Protein AF-A0A3N5T421-F1 (afdb_monomer_lite)

Radius of gyration: 11.24 Å; chains: 1; bounding box: 27×26×24 Å

Foldseek 3Di:
DDDQADKDQAPAFLCRVCVVVVHHSVVSVVVQVVCVVVVQWDDDGRIIGGD

Sequence (51 aa):
RYGNGPVYEIDVTKKDIASSIGTNPETLSRLINRLEKENKLSWEGKRLLLH

Structure (mmCIF, N/CA/C/O backbone):
data_AF-A0A3N5T421-F1
#
_entry.id   AF-A0A3N5T421-F1
#
loop_
_atom_site.group_PDB
_atom_site.id
_atom_site.type_symbol
_atom_site.label_atom_id
_atom_site.label_alt_id
_atom_site.label_comp_id
_atom_site.label_asym_id
_atom_site.label_entity_id
_atom_site.label_seq_id
_atom_site.pdbx_PDB_ins_code
_atom_site.Cartn_x
_atom_site.Cartn_y
_atom_site.Cartn_z
_atom_site.occupancy
_atom_site.B_iso_or_equiv
_atom_site.auth_seq_id
_atom_site.auth_comp_id
_atom_site.auth_asym_id
_atom_site.auth_atom_id
_atom_site.pdbx_PDB_model_num
ATOM 1 N N . ARG A 1 1 ? -12.599 -17.655 8.721 1.00 43.00 1 ARG A N 1
ATOM 2 C CA . ARG A 1 1 ? -13.293 -17.130 7.520 1.00 43.00 1 ARG A CA 1
ATOM 3 C C . ARG A 1 1 ? -12.838 -15.688 7.368 1.00 43.00 1 ARG A C 1
ATOM 5 O O . ARG A 1 1 ? -13.385 -14.839 8.051 1.00 43.00 1 ARG A O 1
ATOM 12 N N . TYR A 1 2 ? -11.763 -15.455 6.618 1.00 45.91 2 TYR A N 1
ATOM 13 C CA . TYR A 1 2 ? -11.255 -14.103 6.387 1.00 45.91 2 TYR A CA 1
ATOM 14 C C . TYR A 1 2 ? -11.987 -13.519 5.180 1.00 45.91 2 TYR A C 1
ATOM 16 O O . TYR A 1 2 ? -12.153 -14.208 4.174 1.00 45.91 2 TYR A O 1
ATOM 24 N N . GLY A 1 3 ? -12.564 -12.337 5.392 1.00 46.50 3 GLY A N 1
ATOM 25 C CA . GLY A 1 3 ? -13.545 -11.699 4.527 1.00 46.50 3 GLY A CA 1
ATOM 26 C C . GLY A 1 3 ? -13.006 -11.425 3.131 1.00 46.50 3 GLY A C 1
ATOM 27 O O . GLY A 1 3 ? -11.822 -11.186 2.930 1.00 46.50 3 GLY A O 1
ATOM 28 N N . ASN A 1 4 ? -13.913 -11.480 2.164 1.00 56.84 4 ASN A N 1
ATOM 29 C CA . ASN A 1 4 ? -13.673 -11.193 0.760 1.00 56.84 4 ASN A CA 1
ATOM 30 C C . ASN A 1 4 ? -13.499 -9.675 0.562 1.00 56.84 4 ASN A C 1
ATOM 32 O O . ASN A 1 4 ? -14.383 -9.015 0.016 1.00 56.84 4 ASN A O 1
ATOM 36 N N . GLY A 1 5 ? -12.416 -9.110 1.099 1.00 62.69 5 GLY A N 1
ATOM 37 C CA . GLY A 1 5 ? -12.031 -7.731 0.833 1.00 62.69 5 GLY A CA 1
ATOM 38 C C . GLY A 1 5 ? -11.593 -7.558 -0.627 1.00 62.69 5 GLY A C 1
ATOM 39 O O . GLY A 1 5 ? -11.279 -8.545 -1.302 1.00 62.69 5 GLY A O 1
ATOM 40 N N . PRO A 1 6 ? -11.627 -6.328 -1.162 1.00 67.81 6 PRO A N 1
ATOM 41 C CA . PRO A 1 6 ? -11.306 -6.080 -2.560 1.00 67.81 6 PRO A CA 1
ATOM 42 C C . PRO A 1 6 ? -9.865 -6.512 -2.861 1.00 67.81 6 PRO A C 1
ATOM 44 O O . PRO A 1 6 ? -8.909 -6.019 -2.258 1.00 67.81 6 PRO A O 1
ATOM 47 N N . VAL A 1 7 ? -9.727 -7.459 -3.792 1.00 68.00 7 VAL A N 1
ATOM 48 C CA . VAL A 1 7 ? -8.436 -7.870 -4.345 1.00 68.00 7 VAL A CA 1
ATOM 49 C C . VAL A 1 7 ? -8.106 -6.918 -5.481 1.00 68.00 7 VAL A C 1
ATOM 51 O O . VAL A 1 7 ? -8.820 -6.863 -6.481 1.00 68.00 7 VAL A O 1
ATOM 54 N N . TYR A 1 8 ? -7.022 -6.171 -5.324 1.00 74.25 8 TYR A N 1
ATOM 55 C CA . TYR A 1 8 ? -6.482 -5.314 -6.365 1.00 74.25 8 TYR A CA 1
ATOM 56 C C . TYR A 1 8 ? -5.332 -6.045 -7.052 1.00 74.25 8 TYR A C 1
ATOM 58 O O . TYR A 1 8 ? -4.304 -6.339 -6.436 1.00 74.25 8 TYR A O 1
ATOM 66 N N . GLU A 1 9 ? -5.503 -6.342 -8.339 1.00 69.38 9 GLU A N 1
ATOM 67 C CA . GLU A 1 9 ? -4.394 -6.741 -9.199 1.00 69.38 9 GLU A CA 1
ATOM 68 C C . GLU A 1 9 ? -3.613 -5.488 -9.580 1.00 69.38 9 GLU A C 1
ATOM 70 O O . GLU A 1 9 ? -4.015 -4.688 -10.422 1.00 69.38 9 GLU A O 1
ATOM 75 N N . ILE A 1 10 ? -2.499 -5.293 -8.889 1.00 70.44 10 ILE A N 1
ATOM 76 C CA . ILE A 1 10 ? -1.561 -4.224 -9.160 1.00 70.44 10 ILE A CA 1
ATOM 77 C C . ILE A 1 10 ? -0.504 -4.795 -10.103 1.00 70.44 10 ILE A C 1
ATOM 79 O O . ILE A 1 10 ? 0.416 -5.496 -9.686 1.00 70.44 10 ILE A O 1
ATOM 83 N N . ASP A 1 11 ? -0.622 -4.473 -11.393 1.00 68.00 11 ASP A N 1
ATOM 84 C CA . ASP A 1 11 ? 0.395 -4.817 -12.403 1.00 68.00 11 ASP A CA 1
ATOM 85 C C . ASP A 1 11 ? 1.708 -4.026 -12.219 1.00 68.00 11 ASP A C 1
ATOM 87 O O . ASP A 1 11 ? 2.711 -4.238 -12.896 1.00 68.00 11 ASP A O 1
ATOM 91 N N . VAL A 1 12 ? 1.713 -3.130 -11.237 1.00 67.81 12 VAL A N 1
ATOM 92 C CA . VAL A 1 12 ? 2.808 -2.239 -10.899 1.00 67.81 12 VAL A CA 1
ATOM 93 C C . VAL A 1 12 ? 3.766 -2.956 -9.943 1.00 67.81 12 VAL A C 1
ATOM 95 O O . VAL A 1 12 ? 3.402 -3.410 -8.857 1.00 67.81 12 VAL A O 1
ATOM 98 N N . THR A 1 13 ? 5.026 -3.088 -10.346 1.00 72.25 13 THR A N 1
ATOM 99 C CA . THR A 1 13 ? 6.052 -3.746 -9.521 1.00 72.25 13 THR A CA 1
ATOM 100 C C . THR A 1 13 ? 6.301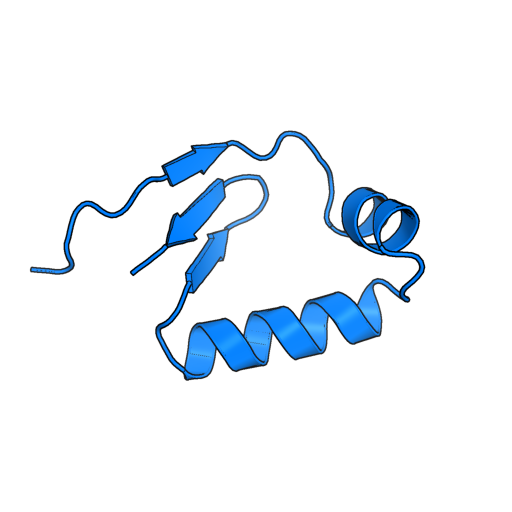 -2.927 -8.246 1.00 72.25 13 THR A C 1
ATOM 102 O O . THR A 1 13 ? 6.269 -1.700 -8.297 1.00 72.25 13 THR A O 1
ATOM 105 N N . LYS A 1 14 ? 6.653 -3.553 -7.108 1.00 70.25 14 LYS A N 1
ATOM 106 C CA . LYS A 1 14 ? 6.998 -2.843 -5.845 1.00 70.25 14 LYS A CA 1
ATOM 107 C C . LYS A 1 14 ? 7.966 -1.664 -6.047 1.00 70.25 14 LYS A C 1
ATOM 109 O O . LYS A 1 14 ? 7.854 -0.641 -5.383 1.00 70.25 14 LYS A O 1
ATOM 114 N N . LYS A 1 15 ? 8.911 -1.813 -6.978 1.00 70.88 15 LYS A N 1
ATOM 115 C CA . LYS A 1 15 ? 9.889 -0.785 -7.358 1.00 70.88 15 LYS A CA 1
ATOM 116 C C . LYS A 1 15 ? 9.243 0.429 -8.035 1.00 70.88 15 LYS A C 1
ATOM 118 O O . LYS A 1 15 ? 9.649 1.555 -7.780 1.00 70.88 15 LYS A O 1
ATOM 123 N N . ASP A 1 16 ? 8.247 0.187 -8.871 1.00 76.75 16 ASP A N 1
ATOM 124 C CA . ASP A 1 16 ? 7.548 1.212 -9.637 1.00 76.75 16 ASP A CA 1
ATOM 125 C C . ASP A 1 16 ? 6.581 1.992 -8.731 1.00 76.75 16 ASP A C 1
ATOM 127 O O . ASP A 1 16 ? 6.609 3.214 -8.712 1.00 76.75 16 ASP A O 1
ATOM 131 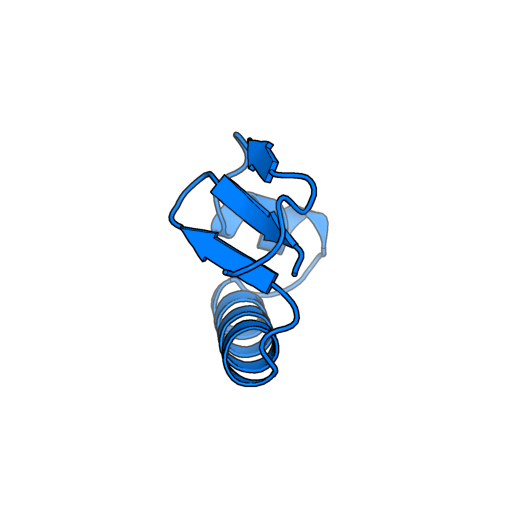N N . ILE A 1 17 ? 5.901 1.305 -7.804 1.00 77.88 17 ILE A N 1
ATOM 132 C CA . ILE A 1 17 ? 5.090 1.940 -6.745 1.00 77.88 17 ILE A CA 1
ATOM 133 C C . ILE A 1 17 ? 5.951 2.795 -5.816 1.00 77.88 17 ILE A C 1
ATOM 135 O O . ILE A 1 17 ? 5.573 3.913 -5.467 1.00 77.88 17 ILE A O 1
ATOM 139 N N . ALA A 1 18 ? 7.126 2.292 -5.427 1.00 80.25 18 ALA A N 1
ATOM 140 C CA . ALA A 1 18 ? 8.076 3.067 -4.640 1.00 80.25 18 ALA A CA 1
ATOM 141 C C . ALA A 1 18 ? 8.494 4.342 -5.391 1.00 80.25 18 ALA A C 1
ATOM 143 O O . ALA A 1 18 ? 8.460 5.429 -4.819 1.00 80.25 18 ALA A O 1
ATOM 144 N N . SER A 1 19 ? 8.779 4.221 -6.691 1.00 80.69 19 SER A N 1
ATOM 145 C CA . SER A 1 19 ? 9.105 5.357 -7.554 1.00 80.69 19 SER A CA 1
ATOM 146 C C . SER A 1 19 ? 7.939 6.346 -7.703 1.00 80.69 19 SER A C 1
ATOM 148 O O . SER A 1 19 ? 8.166 7.549 -7.615 1.00 80.69 19 SER A O 1
ATOM 150 N N . SER A 1 20 ? 6.697 5.875 -7.869 1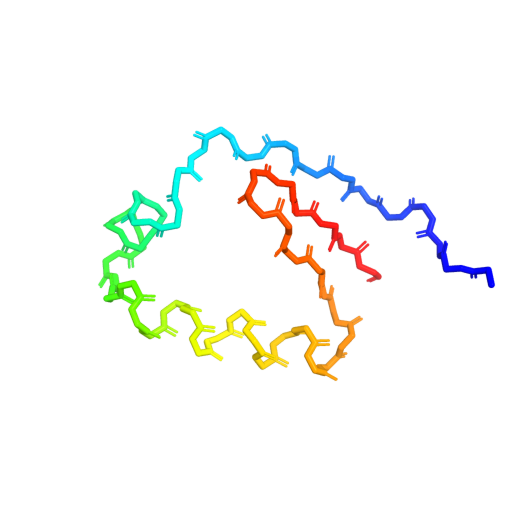.00 78.38 20 SER A N 1
ATOM 151 C CA . SER A 1 20 ? 5.497 6.723 -7.977 1.00 78.38 20 SER A CA 1
ATOM 152 C C . SER A 1 20 ? 5.166 7.472 -6.689 1.00 78.38 20 SER A C 1
ATOM 154 O O . SER A 1 20 ? 4.673 8.593 -6.750 1.00 78.38 20 SER A O 1
ATOM 156 N N . ILE A 1 21 ? 5.435 6.876 -5.524 1.00 77.12 21 ILE A N 1
ATOM 157 C CA . ILE A 1 21 ? 5.222 7.518 -4.216 1.00 77.12 21 ILE A CA 1
ATOM 158 C C . ILE A 1 21 ? 6.450 8.350 -3.790 1.00 77.12 21 ILE A C 1
ATOM 160 O O . ILE A 1 21 ? 6.416 9.048 -2.779 1.00 77.12 21 ILE A O 1
ATOM 164 N N . GLY A 1 22 ? 7.536 8.332 -4.571 1.00 76.06 22 GLY A N 1
ATOM 165 C CA . GLY A 1 22 ? 8.765 9.065 -4.260 1.00 76.06 22 GLY A CA 1
ATOM 166 C C . GLY A 1 22 ? 9.484 8.520 -3.022 1.00 76.06 22 GLY A C 1
ATOM 167 O O . GLY A 1 22 ? 10.124 9.269 -2.288 1.00 76.06 22 GLY A O 1
ATOM 168 N N . THR A 1 23 ? 9.356 7.218 -2.758 1.00 81.94 23 THR A N 1
ATOM 169 C CA . THR A 1 23 ? 10.002 6.535 -1.633 1.00 81.94 23 THR A CA 1
ATOM 170 C C . THR A 1 23 ? 10.953 5.440 -2.116 1.00 81.94 23 THR A C 1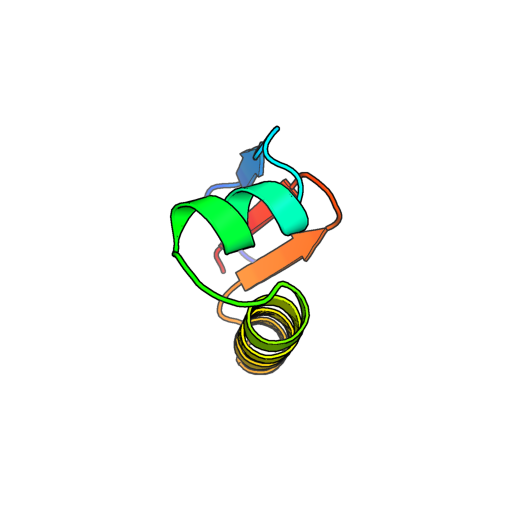
ATOM 172 O O . THR A 1 23 ? 10.908 5.003 -3.263 1.00 81.94 23 THR A O 1
ATOM 175 N N . ASN A 1 24 ? 11.839 4.967 -1.240 1.00 82.81 24 ASN A N 1
ATOM 176 C CA . ASN A 1 24 ? 12.738 3.865 -1.575 1.00 82.81 24 ASN A CA 1
ATOM 177 C C . ASN A 1 24 ? 11.982 2.523 -1.475 1.00 82.81 24 ASN A C 1
ATOM 179 O O . ASN A 1 24 ? 11.204 2.345 -0.529 1.00 82.81 24 ASN A O 1
ATOM 183 N N . PRO A 1 25 ? 12.216 1.539 -2.369 1.00 80.19 25 PRO A N 1
ATOM 184 C CA . PRO A 1 25 ? 11.571 0.224 -2.294 1.00 80.19 25 PRO A CA 1
ATOM 185 C C . PRO A 1 25 ? 11.772 -0.467 -0.944 1.00 80.19 25 PRO A C 1
ATOM 187 O O . PRO A 1 25 ? 10.885 -1.181 -0.489 1.00 80.19 25 PRO A O 1
ATOM 190 N N . GLU A 1 26 ? 12.894 -0.217 -0.267 1.00 84.62 26 GLU A N 1
ATOM 191 C CA . GLU A 1 26 ? 13.145 -0.731 1.081 1.00 84.62 26 GLU A CA 1
ATOM 192 C C . GLU A 1 26 ? 12.192 -0.131 2.125 1.00 84.62 26 GLU A C 1
ATOM 194 O O . GLU A 1 26 ? 11.622 -0.861 2.936 1.00 84.62 26 GLU A O 1
ATOM 199 N N . THR A 1 27 ? 11.944 1.181 2.064 1.00 86.88 27 THR A N 1
ATOM 200 C CA . THR A 1 27 ? 10.982 1.867 2.937 1.00 86.88 27 THR A CA 1
ATOM 201 C C . THR A 1 27 ? 9.569 1.367 2.682 1.00 86.88 27 THR A C 1
ATOM 203 O O . THR A 1 27 ? 8.863 1.042 3.636 1.00 86.88 27 THR A O 1
ATOM 206 N N . LEU A 1 28 ? 9.179 1.229 1.410 1.00 84.31 28 LEU A N 1
ATOM 207 C CA . LEU A 1 28 ? 7.892 0.646 1.034 1.00 84.31 28 LEU A CA 1
ATOM 208 C C . LEU A 1 28 ? 7.766 -0.769 1.606 1.00 84.31 28 LEU A C 1
ATOM 210 O O . LEU A 1 28 ? 6.800 -1.055 2.300 1.00 84.31 28 LEU A O 1
ATOM 214 N N . SER A 1 29 ? 8.767 -1.630 1.401 1.00 81.31 29 SER A N 1
ATOM 215 C CA . SER A 1 29 ? 8.756 -3.011 1.900 1.00 81.31 29 SER A CA 1
ATOM 216 C C . SER A 1 29 ? 8.588 -3.069 3.422 1.00 81.31 29 SER A C 1
ATOM 218 O O . SER A 1 29 ? 7.808 -3.871 3.933 1.00 81.31 29 SER A O 1
ATOM 220 N N . ARG A 1 30 ? 9.252 -2.166 4.160 1.00 86.75 30 ARG A N 1
ATOM 221 C CA . ARG A 1 30 ? 9.087 -2.034 5.617 1.00 86.75 30 ARG A CA 1
ATOM 222 C C . ARG A 1 30 ? 7.672 -1.610 6.008 1.00 86.75 30 ARG A C 1
ATOM 224 O O . ARG A 1 30 ? 7.140 -2.132 6.986 1.00 86.75 30 ARG A O 1
ATOM 231 N N . LEU A 1 31 ? 7.072 -0.683 5.264 1.00 84.94 31 LEU A N 1
ATOM 232 C CA . LEU A 1 31 ? 5.712 -0.193 5.498 1.00 84.94 31 LEU A CA 1
ATOM 233 C C . LEU A 1 31 ? 4.669 -1.283 5.231 1.00 84.94 31 LEU A C 1
ATOM 235 O O . LEU A 1 31 ? 3.779 -1.494 6.046 1.00 84.94 31 LEU A O 1
ATOM 239 N N . ILE A 1 32 ? 4.833 -2.018 4.134 1.00 83.44 32 ILE A N 1
ATOM 240 C CA . ILE A 1 32 ? 3.972 -3.134 3.724 1.00 83.44 32 ILE A CA 1
ATOM 241 C C . ILE A 1 32 ? 4.021 -4.223 4.783 1.00 83.44 32 ILE A C 1
ATOM 243 O O . ILE A 1 32 ? 2.992 -4.574 5.340 1.00 83.44 32 ILE A O 1
ATOM 247 N N . ASN A 1 33 ? 5.225 -4.669 5.149 1.00 86.25 33 ASN A N 1
ATOM 248 C CA . ASN A 1 33 ? 5.417 -5.704 6.160 1.00 86.25 33 ASN A CA 1
ATOM 249 C C . ASN A 1 33 ? 4.809 -5.303 7.517 1.00 86.25 33 ASN A C 1
ATOM 251 O O . ASN A 1 33 ? 4.296 -6.139 8.258 1.00 86.25 33 ASN A O 1
ATOM 255 N N . ARG A 1 34 ? 4.832 -4.007 7.854 1.00 88.88 34 ARG A N 1
ATOM 256 C CA . ARG A 1 34 ? 4.136 -3.489 9.035 1.00 88.88 34 ARG A CA 1
ATOM 257 C C . ARG A 1 34 ? 2.613 -3.584 8.882 1.00 88.88 34 ARG A C 1
ATOM 259 O O . ARG A 1 34 ? 1.963 -4.081 9.793 1.00 88.88 34 ARG A O 1
ATOM 266 N N . LEU A 1 35 ? 2.056 -3.156 7.751 1.00 84.88 35 LEU A N 1
ATOM 267 C CA . LEU A 1 35 ? 0.614 -3.224 7.477 1.00 84.88 35 LEU A CA 1
ATOM 268 C C . LEU A 1 35 ? 0.092 -4.671 7.421 1.00 84.88 35 LEU A C 1
ATOM 270 O O . LEU A 1 35 ? -1.017 -4.931 7.8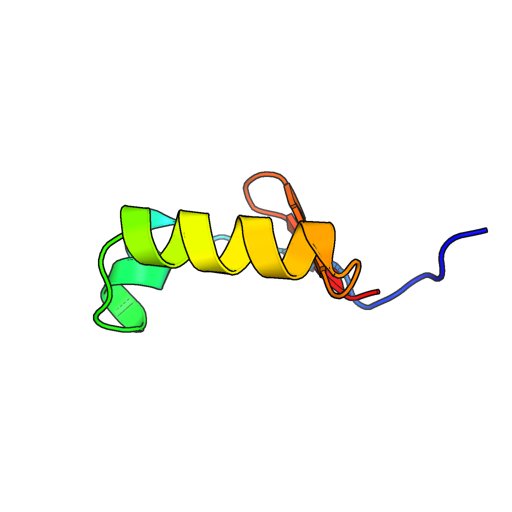85 1.00 84.88 35 LEU A O 1
ATOM 274 N N . GLU A 1 36 ? 0.905 -5.609 6.929 1.00 85.31 36 GLU A N 1
ATOM 275 C CA . GLU A 1 36 ? 0.615 -7.047 6.953 1.00 85.31 36 GLU A CA 1
ATOM 276 C C . GLU A 1 36 ? 0.618 -7.605 8.377 1.00 85.31 36 GLU A C 1
ATOM 278 O O . GLU A 1 36 ? -0.307 -8.320 8.764 1.00 85.31 36 GLU A O 1
ATOM 283 N N . LYS A 1 37 ? 1.599 -7.221 9.207 1.00 87.06 37 LYS A N 1
ATOM 284 C CA . LYS A 1 37 ? 1.600 -7.564 10.641 1.00 87.06 37 LYS A CA 1
ATOM 285 C C . LYS A 1 37 ? 0.383 -7.010 11.375 1.00 87.06 37 LYS A C 1
ATOM 287 O O . LYS A 1 37 ? -0.140 -7.670 12.267 1.00 87.06 37 LYS A O 1
ATOM 292 N N . GLU A 1 38 ? -0.070 -5.822 10.993 1.00 88.81 38 GLU A N 1
ATOM 293 C CA . GLU A 1 38 ? -1.287 -5.204 11.520 1.00 88.81 38 GLU A CA 1
ATOM 294 C C . GLU A 1 38 ? -2.574 -5.794 10.906 1.00 88.81 38 GLU A C 1
ATOM 296 O O . GLU A 1 38 ? -3.662 -5.327 11.234 1.00 88.81 38 GLU A O 1
ATOM 301 N N . ASN A 1 39 ? -2.474 -6.828 10.053 1.00 82.06 39 ASN A N 1
ATOM 302 C CA . ASN A 1 39 ? -3.600 -7.493 9.387 1.00 82.06 39 ASN A CA 1
ATOM 303 C C . ASN A 1 39 ? -4.509 -6.531 8.601 1.00 82.06 39 ASN A C 1
ATOM 305 O O . ASN A 1 39 ? -5.690 -6.800 8.430 1.00 82.06 39 ASN A O 1
ATOM 309 N N . LYS A 1 40 ? -3.969 -5.401 8.122 1.00 81.88 40 LYS A N 1
ATOM 310 C CA . LYS A 1 40 ? -4.735 -4.404 7.353 1.00 81.88 40 LYS A CA 1
ATOM 311 C C . LYS A 1 40 ? -4.744 -4.680 5.856 1.00 81.88 40 LYS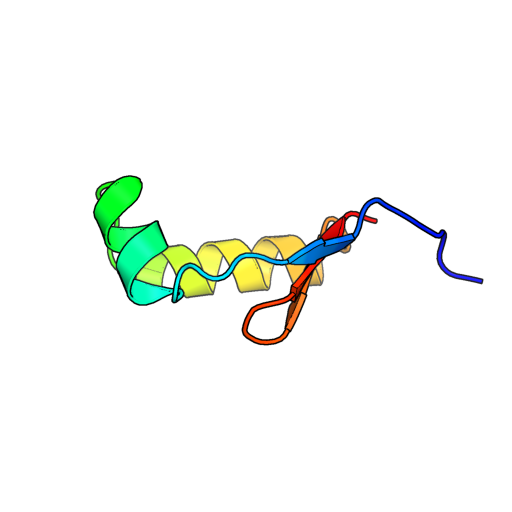 A C 1
ATOM 313 O O . LYS A 1 40 ? -5.663 -4.280 5.151 1.00 81.88 40 LYS A O 1
ATOM 318 N N . LEU A 1 41 ? -3.694 -5.324 5.364 1.00 83.81 41 LEU A N 1
ATOM 319 C CA . LEU A 1 41 ? -3.584 -5.764 3.981 1.00 83.81 41 LEU A CA 1
ATOM 320 C C . LEU A 1 41 ? -2.680 -6.992 3.907 1.00 83.81 41 LEU A C 1
ATOM 322 O O . LEU A 1 41 ? -1.938 -7.264 4.845 1.00 83.81 41 LEU A O 1
ATOM 326 N N . SER A 1 42 ? -2.718 -7.707 2.792 1.00 78.81 42 SER A N 1
ATOM 327 C CA . SER A 1 42 ? -1.741 -8.728 2.427 1.00 78.81 42 SER A CA 1
ATOM 328 C C . SER A 1 42 ? -1.258 -8.469 1.012 1.00 78.81 42 SER A C 1
ATOM 330 O O . SER A 1 42 ? -2.069 -8.223 0.117 1.00 78.81 42 SER A O 1
ATOM 332 N N . TRP A 1 43 ? 0.053 -8.498 0.798 1.00 76.50 43 TRP A N 1
ATOM 333 C CA . TRP A 1 43 ? 0.632 -8.197 -0.505 1.00 76.50 43 TRP A CA 1
ATOM 334 C C . TRP A 1 43 ? 1.457 -9.362 -1.032 1.00 76.50 43 TRP A C 1
ATOM 336 O O . TRP A 1 43 ? 2.623 -9.546 -0.692 1.00 76.50 43 TRP A O 1
ATOM 346 N N . GLU A 1 44 ? 0.891 -10.038 -2.027 1.00 75.44 44 GLU A N 1
ATOM 347 C CA . GLU A 1 44 ? 1.475 -11.192 -2.699 1.00 75.44 44 GLU A CA 1
ATOM 348 C C . GLU A 1 44 ? 1.830 -10.845 -4.153 1.00 75.44 44 GLU A C 1
ATOM 350 O O . GLU A 1 44 ? 1.012 -10.948 -5.072 1.00 75.44 44 GLU A O 1
ATOM 355 N N . GLY A 1 45 ? 3.073 -10.410 -4.382 1.00 75.69 45 GLY A N 1
ATOM 356 C CA . GLY A 1 45 ? 3.594 -10.100 -5.720 1.00 75.69 45 GLY A CA 1
ATOM 357 C C . GLY A 1 45 ? 2.863 -8.937 -6.403 1.00 75.69 45 GLY A C 1
ATOM 358 O O . GLY A 1 45 ? 3.163 -7.779 -6.118 1.00 75.69 45 GLY A O 1
ATOM 359 N N . LYS A 1 46 ? 1.934 -9.260 -7.310 1.00 72.94 46 LYS A N 1
ATOM 360 C CA . LYS A 1 46 ? 1.054 -8.320 -8.033 1.00 72.94 46 LYS A CA 1
ATOM 361 C C . LYS A 1 46 ? -0.357 -8.230 -7.438 1.00 72.94 46 LYS A C 1
ATOM 363 O O . LYS A 1 46 ? -1.220 -7.560 -7.986 1.00 72.94 46 LYS A O 1
ATOM 368 N N . ARG A 1 47 ? -0.637 -8.945 -6.348 1.00 76.19 47 ARG A N 1
ATOM 369 C CA . ARG A 1 47 ? -1.972 -9.012 -5.745 1.00 76.19 47 ARG A CA 1
ATOM 370 C C . ARG A 1 47 ? -1.946 -8.365 -4.375 1.00 76.19 47 ARG A C 1
ATOM 372 O O . ARG A 1 47 ? -1.209 -8.810 -3.497 1.00 76.19 47 ARG A O 1
ATOM 379 N N . LEU A 1 48 ? -2.758 -7.332 -4.205 1.00 79.25 48 LEU A N 1
ATOM 380 C CA . LEU A 1 48 ? -2.992 -6.675 -2.930 1.00 79.25 48 LEU A CA 1
ATOM 381 C C . LEU A 1 48 ? -4.384 -7.067 -2.442 1.00 79.25 48 LEU A C 1
ATOM 383 O O . LEU A 1 48 ? -5.376 -6.832 -3.125 1.00 79.25 48 LEU A O 1
ATOM 387 N N . LEU A 1 49 ? -4.449 -7.678 -1.266 1.00 77.69 49 LEU A N 1
ATOM 388 C CA . LEU A 1 49 ? -5.690 -7.986 -0.568 1.00 77.69 49 LEU A CA 1
ATOM 389 C C . LEU A 1 49 ? -5.851 -6.998 0.580 1.00 77.69 49 LEU A C 1
ATOM 391 O O . LEU A 1 49 ? -4.948 -6.869 1.400 1.00 77.69 49 LEU A O 1
ATOM 395 N N . LEU A 1 50 ? -6.981 -6.302 0.646 1.00 78.38 50 LEU A N 1
ATOM 396 C CA . LEU A 1 50 ? -7.353 -5.530 1.831 1.00 78.38 50 LEU A CA 1
ATOM 397 C C . LEU A 1 50 ? -8.183 -6.423 2.766 1.00 78.38 50 LEU A C 1
ATOM 399 O O . LEU A 1 50 ? -9.032 -7.162 2.268 1.00 78.38 50 LEU A O 1
ATOM 403 N N . HIS A 1 51 ? -7.952 -6.357 4.081 1.00 74.06 51 HIS A N 1
ATOM 404 C CA . HIS A 1 51 ? -8.730 -7.098 5.091 1.00 74.06 51 HIS A CA 1
ATOM 405 C C . HIS A 1 51 ? -9.745 -6.210 5.804 1.00 74.06 51 HIS A C 1
ATOM 407 O O . HIS A 1 51 ? -9.445 -5.010 6.003 1.00 74.06 51 HIS A O 1
#

pLDDT: mean 75.93, std 10.3, range [43.0, 88.88]

Secondary structure (DSSP, 8-state):
----PPEEE--S-HHHHHHHHTS-HHHHHHHHHHHHHTTSEEEETTEEEE-